Protein AF-A0AAW0Y5H3-F1 (afdb_monomer_lite)

Sequence (108 aa):
DEIHTSSLMVWAQFIDHELAHVPFPTMDNGEGIQCCPNGTLAPAALRHPRCMPIDLTGDAFYGPQGRTCMNFVRSMVAVGAGSECVFGYAEQLNQITHWIDGSVIYGS

InterPro domains:
  IPR010255 Haem peroxidase superfamily [SSF48113] (4-108)
  IPR019791 Haem peroxidase, animal-type [PF03098] (4-108)
  IPR019791 Haem peroxidase, animal-type [PS50292] (1-108)
  IPR037120 Haem peroxidase domain superfamily, animal type [G3DSA:1.10.640.10] (1-108)

Radius of gyration: 18.58 Å; chains: 1; bounding box: 53×28×51 Å

pLDDT: mean 92.4, std 9.3, range [54.34, 98.06]

Organism: Cherax quadricarinatus (NCBI:txid27406)

Secondary structure (DSSP, 8-state):
--S--HHHHHHHHHHHHHH------B-TTSPBP-SSGGGSPPPGGG--TTB-PEE-TT-TTTGGGT--EE--BPPPBPP-SSTT----S-PBPP-S-SS-SSHHHH--

Structure (mmCIF, N/CA/C/O backbone):
data_AF-A0AAW0Y5H3-F1
#
_entry.id   AF-A0AAW0Y5H3-F1
#
loop_
_atom_site.group_PDB
_atom_site.id
_atom_site.type_symbol
_atom_site.label_atom_id
_atom_site.label_alt_id
_atom_site.label_comp_id
_atom_site.label_asym_id
_atom_site.label_entity_id
_atom_site.label_seq_id
_atom_site.pdbx_PDB_ins_code
_atom_site.Cartn_x
_atom_site.Cartn_y
_atom_site.Cartn_z
_atom_site.occupancy
_atom_site.B_iso_or_equiv
_atom_site.auth_seq_id
_atom_site.auth_comp_id
_atom_site.auth_asym_id
_atom_site.auth_atom_id
_atom_site.pdbx_PDB_model_num
ATOM 1 N N . ASP A 1 1 ? 24.752 -3.748 13.928 1.00 54.34 1 ASP A N 1
ATOM 2 C CA . ASP A 1 1 ? 25.346 -4.676 12.952 1.00 54.34 1 ASP A CA 1
ATOM 3 C C . ASP A 1 1 ? 26.428 -3.994 12.151 1.00 54.34 1 ASP A C 1
ATOM 5 O O . ASP A 1 1 ? 26.162 -2.971 11.542 1.00 54.34 1 ASP A O 1
ATOM 9 N N . GLU A 1 2 ? 27.643 -4.537 12.170 1.00 77.00 2 GLU A N 1
ATOM 10 C CA . GLU A 1 2 ? 28.791 -3.986 11.426 1.00 77.00 2 GLU A CA 1
ATOM 11 C C . GLU A 1 2 ? 28.829 -4.407 9.946 1.00 77.00 2 GLU A C 1
ATOM 13 O O . GLU A 1 2 ? 29.703 -3.975 9.204 1.00 77.00 2 GLU A O 1
ATOM 18 N N . ILE A 1 3 ? 27.885 -5.240 9.495 1.00 88.06 3 ILE A N 1
ATOM 19 C CA . ILE A 1 3 ? 27.856 -5.772 8.120 1.00 88.06 3 ILE A CA 1
ATOM 20 C C . ILE A 1 3 ? 26.879 -5.043 7.191 1.00 88.06 3 ILE A C 1
ATOM 22 O O . ILE A 1 3 ? 26.934 -5.235 5.979 1.00 88.06 3 ILE A O 1
ATOM 26 N N . HIS A 1 4 ? 26.004 -4.189 7.729 1.00 92.31 4 HIS A N 1
ATOM 27 C CA . HIS A 1 4 ? 25.023 -3.447 6.942 1.00 92.31 4 HIS A CA 1
ATOM 28 C C . HIS A 1 4 ? 24.964 -1.994 7.394 1.00 92.31 4 HIS A C 1
ATOM 30 O O . HIS A 1 4 ? 24.893 -1.695 8.584 1.00 92.31 4 HIS A O 1
ATOM 36 N N . THR A 1 5 ? 24.955 -1.083 6.428 1.00 95.38 5 THR A N 1
ATOM 37 C CA . THR A 1 5 ? 24.689 0.333 6.676 1.00 95.38 5 THR A CA 1
ATOM 38 C C . THR A 1 5 ? 23.195 0.610 6.531 1.00 95.38 5 THR A C 1
ATOM 40 O O . THR A 1 5 ? 22.469 -0.136 5.871 1.00 95.38 5 THR A O 1
ATOM 43 N N . SER A 1 6 ? 22.727 1.737 7.072 1.00 95.44 6 SER A N 1
ATOM 44 C CA . SER A 1 6 ? 21.355 2.212 6.837 1.00 95.44 6 SER A CA 1
ATOM 45 C C . SER A 1 6 ? 21.035 2.385 5.347 1.00 95.44 6 SER A C 1
ATOM 47 O O . SER A 1 6 ? 19.875 2.287 4.954 1.00 95.44 6 SER A O 1
ATOM 49 N N . SER A 1 7 ? 22.055 2.591 4.504 1.00 96.06 7 SER A N 1
ATOM 50 C CA . SER A 1 7 ? 21.903 2.688 3.052 1.00 96.06 7 SER A CA 1
ATOM 51 C C . SER A 1 7 ? 21.319 1.422 2.434 1.00 96.06 7 SER A C 1
ATOM 53 O O . SER A 1 7 ? 20.629 1.531 1.429 1.00 96.06 7 SER A O 1
ATOM 55 N N . LEU A 1 8 ? 21.537 0.243 3.030 1.00 97.00 8 LEU A N 1
ATOM 56 C CA . LEU A 1 8 ? 20.955 -0.998 2.521 1.00 97.00 8 LEU A CA 1
ATOM 57 C C . LEU A 1 8 ? 19.421 -0.959 2.567 1.00 97.00 8 LEU A C 1
ATOM 59 O O . LEU A 1 8 ? 18.769 -1.282 1.580 1.00 97.00 8 LEU A O 1
ATOM 63 N N . MET A 1 9 ? 18.850 -0.523 3.692 1.00 97.00 9 MET A N 1
ATOM 64 C CA . MET A 1 9 ? 17.397 -0.400 3.854 1.00 97.00 9 MET A CA 1
ATOM 65 C C . MET A 1 9 ? 16.819 0.649 2.898 1.00 97.00 9 MET A C 1
ATOM 67 O O . MET A 1 9 ? 15.817 0.394 2.236 1.00 97.00 9 MET A O 1
ATOM 71 N N . VAL A 1 10 ? 17.489 1.798 2.776 1.00 97.69 10 VAL A N 1
ATOM 72 C CA . VAL A 1 10 ? 17.039 2.878 1.885 1.00 97.69 10 VAL A CA 1
ATOM 73 C C . VAL A 1 10 ? 17.090 2.440 0.420 1.00 97.69 10 VAL A C 1
ATOM 75 O O . VAL A 1 10 ? 16.153 2.693 -0.330 1.00 97.69 10 VAL A O 1
ATOM 78 N N . TRP A 1 11 ? 18.151 1.741 0.012 1.00 97.62 11 TRP A N 1
ATOM 79 C CA . TRP A 1 11 ? 18.269 1.219 -1.347 1.00 97.62 11 TRP A CA 1
ATOM 80 C C . TRP A 1 11 ? 17.206 0.158 -1.649 1.00 97.62 11 TRP A C 1
ATOM 82 O O . TRP A 1 11 ? 16.648 0.148 -2.741 1.00 97.62 11 TRP A O 1
ATOM 92 N N . ALA A 1 12 ? 16.868 -0.694 -0.678 1.00 97.62 12 ALA A N 1
ATOM 93 C CA . ALA A 1 12 ? 15.791 -1.666 -0.841 1.00 97.62 12 ALA A CA 1
ATOM 94 C C . ALA A 1 12 ? 14.432 -0.986 -1.085 1.00 97.62 12 ALA A C 1
ATOM 96 O O . ALA A 1 12 ? 13.705 -1.409 -1.977 1.00 97.62 12 ALA A O 1
ATOM 97 N N . GLN A 1 13 ? 14.117 0.095 -0.361 1.00 97.81 13 GLN A N 1
ATOM 98 C CA . GLN A 1 13 ? 12.900 0.877 -0.612 1.00 97.81 13 GLN A CA 1
ATOM 99 C C . GLN A 1 13 ? 12.922 1.553 -1.990 1.00 97.81 13 GLN A C 1
ATOM 101 O O . GLN A 1 13 ? 11.902 1.601 -2.669 1.00 97.81 13 GLN A O 1
ATOM 106 N N . PHE A 1 14 ? 14.080 2.062 -2.419 1.00 98.06 14 PHE A N 1
ATOM 107 C CA . PHE A 1 14 ? 14.220 2.658 -3.747 1.00 98.06 14 PHE A CA 1
ATOM 108 C C . PHE A 1 14 ? 13.909 1.644 -4.857 1.00 98.06 14 PHE A C 1
ATOM 110 O O . PHE A 1 14 ? 13.177 1.966 -5.784 1.00 98.06 14 PHE A O 1
ATOM 117 N N . ILE A 1 15 ? 14.410 0.409 -4.734 1.00 98.06 15 ILE A N 1
ATOM 118 C CA . ILE A 1 15 ? 14.128 -0.671 -5.692 1.00 98.06 15 ILE A CA 1
ATOM 119 C C . ILE A 1 15 ? 12.677 -1.170 -5.597 1.00 98.06 15 ILE A C 1
ATOM 121 O O . ILE A 1 15 ? 12.090 -1.510 -6.618 1.00 98.06 15 ILE A O 1
ATOM 125 N N . ASP A 1 16 ? 12.071 -1.197 -4.407 1.00 97.81 16 ASP A N 1
ATOM 126 C CA . ASP A 1 16 ? 10.640 -1.502 -4.251 1.00 97.81 16 ASP A CA 1
ATOM 127 C C . ASP A 1 16 ? 9.776 -0.514 -5.052 1.00 97.81 16 ASP A C 1
ATOM 129 O O . ASP A 1 16 ? 8.982 -0.924 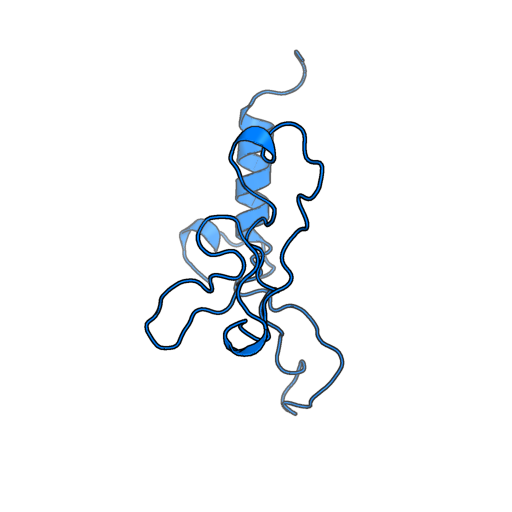-5.898 1.00 97.81 16 ASP A O 1
ATOM 133 N N . HIS A 1 17 ? 10.037 0.786 -4.882 1.00 97.69 17 HIS A N 1
ATOM 134 C CA . HIS A 1 17 ? 9.337 1.868 -5.580 1.00 97.69 17 HIS A CA 1
ATOM 135 C C . HIS A 1 17 ? 9.617 1.940 -7.092 1.00 97.69 17 HIS A C 1
ATOM 137 O O . HIS A 1 17 ? 8.952 2.699 -7.791 1.00 97.69 17 HIS A O 1
ATOM 143 N N . GLU A 1 18 ? 10.598 1.188 -7.583 1.00 97.94 18 GLU A N 1
ATOM 144 C CA . GLU A 1 18 ? 10.951 1.059 -8.999 1.00 97.94 18 GLU A CA 1
ATOM 145 C C . GLU A 1 18 ? 10.228 -0.123 -9.667 1.00 97.94 18 GLU A C 1
ATOM 147 O O . GLU A 1 18 ? 10.031 -0.129 -10.875 1.00 97.94 18 GLU A O 1
ATOM 152 N N . LEU A 1 19 ? 9.835 -1.136 -8.886 1.00 97.19 19 LEU A N 1
ATOM 153 C CA . LEU A 1 19 ? 9.326 -2.409 -9.400 1.00 97.19 19 LEU A CA 1
ATOM 154 C C . LEU A 1 19 ? 7.819 -2.579 -9.204 1.00 97.19 19 LEU A C 1
ATOM 156 O O . LEU A 1 19 ? 7.129 -3.147 -10.058 1.00 97.19 19 LEU A O 1
ATOM 160 N N . ALA A 1 20 ? 7.309 -2.176 -8.041 1.00 96.69 20 ALA A N 1
ATOM 161 C CA . ALA A 1 20 ? 5.923 -2.403 -7.678 1.00 96.69 20 ALA A CA 1
ATOM 162 C C . ALA A 1 20 ? 5.325 -1.241 -6.892 1.00 96.69 20 ALA A C 1
ATOM 164 O O . ALA A 1 20 ? 5.828 -0.808 -5.860 1.00 96.69 20 ALA A O 1
ATOM 165 N N . HIS A 1 21 ? 4.153 -0.801 -7.329 1.00 96.75 21 HIS A N 1
ATOM 166 C CA . HIS A 1 21 ? 3.329 0.095 -6.550 1.00 96.75 21 HIS A CA 1
ATOM 167 C C . HIS A 1 21 ? 1.858 -0.226 -6.782 1.00 96.75 21 HIS A C 1
ATOM 169 O O . HIS A 1 21 ? 1.314 -0.034 -7.870 1.00 96.75 21 HIS A O 1
ATOM 175 N N . VAL A 1 22 ? 1.215 -0.743 -5.735 1.00 96.62 22 VAL A N 1
ATOM 176 C CA . VAL A 1 22 ? -0.196 -1.119 -5.765 1.00 96.62 22 VAL A CA 1
ATOM 177 C C . VAL A 1 22 ? -1.031 0.015 -5.168 1.00 96.62 22 VAL A C 1
ATOM 179 O O . VAL A 1 22 ? -1.026 0.196 -3.946 1.00 96.62 22 VAL A O 1
ATOM 182 N N . PRO A 1 23 ? -1.773 0.778 -5.984 1.00 95.38 23 PRO A N 1
ATOM 183 C CA . PRO A 1 23 ? -2.511 1.934 -5.496 1.00 95.38 23 PRO A CA 1
ATOM 184 C C . PRO A 1 23 ? -3.767 1.546 -4.718 1.00 95.38 23 PRO A C 1
ATOM 186 O O . PRO A 1 23 ? -4.261 0.417 -4.776 1.00 95.38 23 PRO A O 1
ATOM 189 N N . PHE A 1 24 ? -4.345 2.525 -4.031 1.00 94.88 24 PHE A N 1
ATOM 190 C CA . PHE A 1 24 ? -5.651 2.440 -3.384 1.00 94.88 24 PHE A CA 1
ATOM 191 C C . PHE A 1 24 ? -6.608 3.477 -3.990 1.00 94.88 24 PHE A C 1
ATOM 193 O O . PHE A 1 24 ? -6.161 4.524 -4.454 1.00 94.88 24 PHE A O 1
ATOM 200 N N . PRO A 1 25 ? -7.923 3.201 -4.004 1.00 94.25 25 PRO A N 1
ATOM 201 C CA . PRO A 1 25 ? -8.895 4.141 -4.544 1.00 94.25 25 PRO A CA 1
ATOM 202 C C . PRO A 1 25 ? -9.086 5.345 -3.612 1.00 94.25 25 PRO A C 1
ATOM 204 O O . PRO A 1 25 ? -8.954 5.233 -2.390 1.00 94.25 25 PRO A O 1
ATOM 207 N N . THR A 1 26 ? -9.458 6.478 -4.196 1.00 94.25 26 THR A N 1
ATOM 208 C CA . THR A 1 26 ? -9.922 7.685 -3.500 1.00 94.25 26 THR A CA 1
ATOM 209 C C . THR A 1 26 ? -11.431 7.860 -3.690 1.00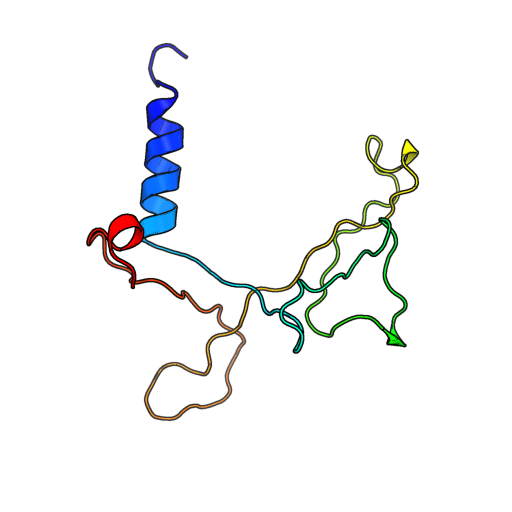 94.25 26 THR A C 1
ATOM 211 O O . THR A 1 26 ? -12.058 7.148 -4.475 1.00 94.25 26 THR A O 1
ATOM 214 N N . MET A 1 27 ? -12.035 8.766 -2.923 1.00 94.12 27 MET A N 1
ATOM 215 C CA . MET A 1 27 ? -13.414 9.210 -3.136 1.00 94.12 27 MET A CA 1
ATOM 216 C C . MET A 1 27 ? -13.498 10.147 -4.354 1.00 94.12 27 MET A C 1
ATOM 218 O O . MET A 1 27 ? -12.485 10.697 -4.786 1.00 94.12 27 MET A O 1
ATOM 222 N N . ASP A 1 28 ? -14.706 10.387 -4.873 1.00 91.88 28 ASP A N 1
ATOM 223 C CA . ASP A 1 28 ? -14.934 11.245 -6.053 1.00 91.88 28 ASP A CA 1
ATOM 224 C C . ASP A 1 28 ? -14.429 12.688 -5.869 1.00 91.88 28 ASP A C 1
ATOM 226 O O . ASP A 1 28 ? -14.085 13.368 -6.833 1.00 91.88 28 ASP A O 1
ATOM 230 N N . ASN A 1 29 ? -14.356 13.162 -4.622 1.00 93.94 29 ASN A N 1
ATOM 231 C CA . ASN A 1 29 ? -13.803 14.470 -4.264 1.00 93.94 29 ASN A CA 1
ATOM 232 C C . ASN A 1 29 ? -12.261 14.478 -4.152 1.00 93.94 29 ASN A C 1
ATOM 234 O O . ASN A 1 29 ? -11.685 15.496 -3.774 1.00 93.94 29 ASN A O 1
ATOM 238 N N . GLY A 1 30 ? -11.597 13.357 -4.446 1.00 93.19 30 GLY A N 1
ATOM 239 C CA . GLY A 1 30 ? -10.148 13.180 -4.351 1.00 93.19 30 GLY A CA 1
ATOM 240 C C . GLY A 1 30 ? -9.629 12.843 -2.951 1.00 93.19 30 GLY A C 1
ATOM 241 O O . GLY A 1 30 ? -8.440 12.571 -2.797 1.00 93.19 30 GLY A O 1
ATOM 242 N N . GLU A 1 31 ? -10.481 12.822 -1.926 1.00 94.44 31 GLU A N 1
ATOM 243 C CA . GLU A 1 31 ? -10.051 12.506 -0.565 1.00 94.44 31 GLU A CA 1
ATOM 244 C C . GLU A 1 31 ? -9.821 11.001 -0.365 1.00 94.44 31 GLU A C 1
ATOM 246 O O . GLU A 1 31 ? -10.440 10.139 -0.998 1.00 94.44 31 GLU A O 1
ATOM 251 N N . GLY A 1 32 ? -8.928 10.669 0.569 1.00 93.75 32 GLY A N 1
ATOM 252 C CA . GLY A 1 32 ? -8.687 9.287 0.968 1.00 93.75 32 GLY A CA 1
ATOM 253 C C . GLY A 1 32 ? -9.888 8.683 1.699 1.00 93.75 32 GLY A C 1
ATOM 254 O O . GLY A 1 32 ? -10.500 9.320 2.556 1.00 93.75 32 GLY A O 1
ATOM 255 N N . ILE A 1 33 ? -10.189 7.419 1.409 1.00 96.19 33 ILE A N 1
ATOM 256 C CA . ILE A 1 33 ? -11.280 6.685 2.059 1.00 96.19 33 ILE A CA 1
ATOM 257 C C . ILE A 1 33 ? -10.990 6.507 3.563 1.00 96.19 33 ILE A C 1
ATOM 259 O O . ILE A 1 33 ? -9.953 5.963 3.955 1.00 96.19 33 ILE A O 1
ATOM 263 N N . GLN A 1 34 ? -11.945 6.918 4.406 1.00 95.31 34 GLN A N 1
ATOM 264 C CA . GLN A 1 34 ? -11.883 6.793 5.867 1.00 95.31 34 GLN A CA 1
ATOM 265 C C . GLN A 1 34 ? -12.784 5.658 6.377 1.00 95.31 34 GLN A C 1
ATOM 267 O O . GLN A 1 34 ? -13.992 5.806 6.542 1.00 95.31 34 GLN A O 1
ATOM 272 N N . CYS A 1 35 ? -12.181 4.511 6.670 1.00 96.50 35 CYS A N 1
ATOM 273 C CA . CYS A 1 35 ? -12.820 3.329 7.252 1.00 96.50 35 CYS A CA 1
ATOM 274 C C . CYS A 1 35 ? -12.934 3.391 8.777 1.00 96.50 35 CYS A C 1
ATOM 276 O O . CYS A 1 35 ? -13.832 2.769 9.353 1.00 96.50 35 CYS A O 1
ATOM 278 N N . CYS A 1 36 ? -12.024 4.130 9.416 1.00 96.56 36 CYS A N 1
ATOM 279 C CA . CYS A 1 36 ? -11.962 4.291 10.867 1.00 96.56 36 CYS A CA 1
ATOM 280 C C . CYS A 1 36 ? -11.984 5.774 11.287 1.00 96.56 36 CYS A C 1
ATOM 282 O O . CYS A 1 36 ? -11.007 6.242 11.889 1.00 96.56 36 CYS A O 1
ATOM 284 N N . PRO A 1 37 ? -13.033 6.550 10.952 1.00 94.62 37 PRO A N 1
ATOM 285 C CA . PRO A 1 37 ? -13.112 7.947 11.358 1.00 94.62 37 PRO A CA 1
ATOM 286 C C . PRO A 1 37 ? -12.996 8.060 12.885 1.00 94.62 37 PRO A C 1
ATOM 288 O O . PRO A 1 37 ? -13.637 7.323 13.639 1.00 94.62 37 PRO A O 1
ATOM 291 N N . ASN A 1 38 ? -12.122 8.961 13.339 1.00 93.00 38 ASN A N 1
ATOM 292 C CA . ASN A 1 38 ? -11.795 9.164 14.755 1.00 93.00 38 ASN A CA 1
ATOM 293 C C . ASN A 1 38 ? -11.345 7.887 15.493 1.00 93.00 38 ASN A C 1
ATOM 295 O O . ASN A 1 38 ? -11.567 7.745 16.690 1.00 93.00 38 ASN A O 1
ATOM 299 N N . GLY A 1 39 ? -10.726 6.934 14.785 1.00 94.25 39 GLY A N 1
ATOM 300 C CA . GLY A 1 39 ? -10.224 5.692 15.382 1.00 94.25 39 GLY A CA 1
ATOM 301 C C . GLY A 1 39 ? -11.308 4.674 15.736 1.00 94.25 39 GLY A C 1
ATOM 302 O O . GLY A 1 39 ? -11.007 3.675 16.389 1.00 94.25 39 GLY A O 1
ATOM 303 N N . THR A 1 40 ? -12.541 4.897 15.282 1.00 94.94 40 THR A N 1
ATOM 304 C CA . THR A 1 40 ? -13.676 3.989 15.472 1.00 94.94 40 THR A CA 1
ATOM 305 C C . THR A 1 40 ? -14.209 3.518 14.136 1.00 94.94 40 THR A C 1
ATOM 307 O O . THR A 1 40 ? -14.106 4.218 13.132 1.00 94.94 40 THR A O 1
ATOM 310 N N . LEU A 1 41 ? -14.769 2.315 14.113 1.00 95.44 41 LEU A N 1
ATOM 311 C CA . LEU A 1 41 ? -15.288 1.725 12.892 1.00 95.44 41 LEU A CA 1
ATOM 312 C C . LEU A 1 41 ? -16.447 2.557 12.323 1.00 95.44 41 LEU A C 1
ATOM 314 O O . LEU A 1 41 ? -17.454 2.764 13.000 1.00 95.44 41 LEU A O 1
ATOM 318 N N . ALA A 1 42 ? -16.334 2.980 11.058 1.00 93.94 42 ALA A N 1
ATOM 319 C CA . ALA A 1 42 ? -17.402 3.719 10.387 1.00 93.94 42 ALA A CA 1
ATOM 320 C C . ALA A 1 42 ? -18.723 2.920 10.409 1.00 93.94 42 ALA A C 1
ATOM 322 O O . ALA A 1 42 ? -18.684 1.696 10.202 1.00 93.94 42 ALA A O 1
ATOM 323 N N . PRO A 1 43 ? -19.893 3.563 10.600 1.00 93.94 43 PRO A N 1
ATOM 324 C CA . PRO A 1 43 ? -21.188 2.888 10.534 1.00 93.94 43 PRO A CA 1
ATOM 325 C C . PRO A 1 43 ? -21.343 2.104 9.230 1.00 93.94 43 PRO A C 1
ATOM 327 O O . PRO A 1 43 ? -20.926 2.579 8.178 1.00 93.94 43 PRO A O 1
ATOM 330 N N . ALA A 1 44 ? -21.959 0.919 9.278 1.00 92.00 44 ALA A N 1
ATOM 331 C CA . ALA A 1 44 ? -22.051 0.033 8.111 1.00 92.00 44 ALA A CA 1
ATOM 332 C C . ALA A 1 44 ? -22.665 0.722 6.876 1.00 92.00 44 ALA A C 1
ATOM 334 O O . ALA A 1 44 ? -22.185 0.515 5.769 1.00 92.00 44 ALA A O 1
ATOM 335 N N . ALA A 1 45 ? -23.658 1.595 7.077 1.00 92.88 45 ALA A N 1
ATOM 336 C CA . ALA A 1 45 ? -24.310 2.353 6.007 1.00 92.88 45 ALA A CA 1
ATOM 337 C C . ALA A 1 45 ? -23.416 3.421 5.342 1.00 92.88 45 ALA A C 1
ATOM 339 O O . ALA A 1 45 ? -23.686 3.818 4.216 1.00 92.88 45 ALA A O 1
ATOM 340 N N . LEU A 1 46 ? -22.371 3.892 6.030 1.00 89.31 46 LEU A N 1
ATOM 341 C CA . LEU A 1 46 ? -21.433 4.913 5.541 1.00 89.31 46 LEU A CA 1
ATOM 342 C C . LEU A 1 46 ? -20.061 4.321 5.191 1.00 89.31 46 LEU A C 1
ATOM 344 O O . LEU A 1 46 ? -19.138 5.045 4.823 1.00 89.31 46 LEU A O 1
ATOM 348 N N . ARG A 1 47 ? -19.891 3.005 5.351 1.00 93.56 47 ARG A N 1
ATOM 349 C CA . ARG A 1 47 ? -18.606 2.350 5.154 1.00 93.56 47 ARG A CA 1
ATOM 350 C C . ARG A 1 47 ? -18.391 2.089 3.674 1.00 93.56 47 ARG A C 1
ATOM 352 O O . ARG A 1 47 ? -19.147 1.351 3.048 1.00 93.56 47 ARG A O 1
ATOM 359 N N . HIS A 1 48 ? -17.317 2.655 3.137 1.00 95.25 48 HIS A N 1
ATOM 360 C CA . HIS A 1 48 ? -16.959 2.436 1.746 1.00 95.25 48 HIS A CA 1
ATOM 361 C C . HIS A 1 48 ? -16.738 0.932 1.467 1.00 95.25 48 HIS A C 1
ATOM 363 O O . HIS A 1 48 ? -16.075 0.267 2.271 1.00 95.25 48 HIS A O 1
ATOM 369 N N . PRO A 1 49 ? -17.194 0.377 0.326 1.00 94.06 49 PRO A N 1
ATOM 370 C CA . PRO A 1 49 ? -17.071 -1.057 0.016 1.00 94.06 49 PRO A CA 1
ATOM 371 C C . PRO A 1 49 ? -15.632 -1.592 0.003 1.00 94.06 49 PRO A C 1
ATOM 373 O O . PRO A 1 49 ? -15.391 -2.790 0.115 1.00 94.06 49 PRO A O 1
ATOM 376 N N . ARG A 1 50 ? -14.654 -0.694 -0.149 1.00 95.75 50 ARG A N 1
ATOM 377 C CA . ARG A 1 50 ? -13.218 -1.015 -0.164 1.00 95.75 50 ARG A CA 1
ATOM 378 C C . ARG A 1 50 ? -12.587 -1.082 1.225 1.00 95.75 50 ARG A C 1
ATOM 380 O O . ARG A 1 50 ? -11.411 -1.419 1.326 1.00 95.75 50 ARG A O 1
ATOM 387 N N . CYS A 1 51 ? -13.329 -0.764 2.278 1.00 97.06 51 CYS A N 1
ATOM 388 C CA . CYS A 1 51 ? -12.818 -0.806 3.637 1.00 97.06 51 CYS A CA 1
ATOM 389 C C . CYS A 1 51 ? -12.567 -2.234 4.117 1.00 97.06 51 CYS A C 1
ATOM 391 O O . CYS A 1 51 ? -13.438 -3.096 4.029 1.00 97.06 51 CYS A O 1
ATOM 393 N N . MET A 1 52 ? -11.386 -2.457 4.691 1.00 96.88 52 MET A N 1
ATOM 394 C CA . MET A 1 52 ? -11.043 -3.680 5.418 1.00 96.88 52 MET A CA 1
ATOM 395 C C . MET A 1 52 ? -10.276 -3.291 6.690 1.00 96.88 52 MET A C 1
ATOM 397 O O . MET A 1 52 ? -9.085 -3.555 6.801 1.00 96.88 52 MET A O 1
ATOM 401 N N . PRO A 1 53 ? -10.937 -2.573 7.613 1.00 96.88 53 PRO A N 1
ATOM 402 C CA . PRO A 1 53 ? -10.276 -1.978 8.763 1.00 96.88 53 PRO A CA 1
ATOM 403 C C . PRO A 1 53 ? -9.653 -3.042 9.662 1.00 96.88 53 PRO A C 1
ATOM 405 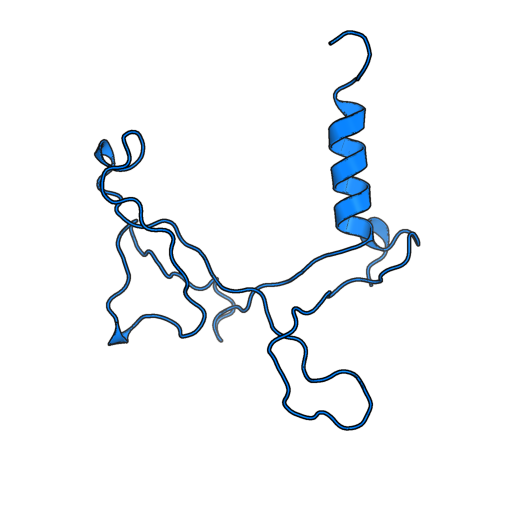O O . PRO A 1 53 ? -10.201 -4.134 9.818 1.00 96.88 53 PRO A O 1
ATOM 408 N N . ILE A 1 54 ? -8.527 -2.690 10.272 1.00 97.75 54 ILE A N 1
ATOM 409 C CA . ILE A 1 54 ? -7.837 -3.548 11.233 1.00 97.75 54 ILE A CA 1
ATOM 410 C C . ILE A 1 54 ? -8.490 -3.333 12.601 1.00 97.75 54 ILE A C 1
ATOM 412 O O . ILE A 1 54 ? -8.590 -2.195 13.070 1.00 97.75 54 ILE A O 1
ATOM 416 N N . ASP A 1 55 ? -8.951 -4.423 13.211 1.00 97.19 55 ASP A N 1
ATOM 417 C CA . ASP A 1 55 ? -9.529 -4.427 14.555 1.00 97.19 55 ASP A CA 1
ATOM 418 C C . ASP A 1 55 ? -8.430 -4.201 15.601 1.00 97.19 55 ASP A C 1
ATOM 420 O O . ASP A 1 55 ? -7.411 -4.891 15.597 1.00 97.19 55 ASP A O 1
ATOM 424 N N . LEU A 1 56 ? -8.639 -3.218 16.477 1.00 97.62 56 LEU A N 1
ATOM 425 C CA . LEU A 1 56 ? -7.735 -2.881 17.580 1.00 97.62 56 LEU A CA 1
ATOM 426 C C . LEU A 1 56 ? -8.360 -3.162 18.952 1.00 97.62 56 LEU A C 1
ATOM 428 O O . LEU A 1 56 ? -7.890 -2.652 19.970 1.00 97.62 56 LEU A O 1
ATOM 432 N N . THR A 1 57 ? -9.453 -3.921 19.014 1.00 95.75 57 THR A N 1
ATOM 433 C CA . THR A 1 57 ? -10.097 -4.264 20.283 1.00 95.75 57 THR A CA 1
ATOM 434 C C . THR A 1 57 ? -9.111 -4.996 21.197 1.00 95.75 57 THR A C 1
ATOM 436 O O . THR A 1 57 ? -8.614 -6.068 20.866 1.00 95.75 57 THR A O 1
ATOM 439 N N . GLY A 1 58 ? -8.829 -4.414 22.367 1.00 95.62 58 GLY A N 1
ATOM 440 C CA . GLY A 1 58 ? -7.868 -4.968 23.329 1.00 95.62 58 GLY A CA 1
ATOM 441 C C . GLY A 1 58 ? -6.401 -4.605 23.069 1.00 95.62 58 GLY A C 1
ATOM 442 O O . GLY A 1 58 ? -5.529 -5.104 23.777 1.00 95.62 58 GLY A O 1
ATOM 443 N N . ASP A 1 59 ? -6.112 -3.731 22.102 1.00 97.38 59 ASP A N 1
ATOM 444 C CA . ASP A 1 59 ? -4.756 -3.246 21.853 1.00 97.38 59 ASP A CA 1
ATOM 445 C C . ASP A 1 59 ? -4.232 -2.399 23.032 1.00 97.38 59 ASP A C 1
ATOM 447 O O . ASP A 1 59 ? -4.884 -1.455 23.486 1.00 97.38 59 ASP A O 1
ATOM 451 N N . ALA A 1 60 ? -3.037 -2.727 23.532 1.00 97.56 60 ALA A N 1
ATOM 452 C CA . ALA A 1 60 ? -2.454 -2.089 24.714 1.00 97.56 60 ALA A CA 1
ATOM 453 C C . ALA A 1 60 ? -1.961 -0.653 24.465 1.00 97.56 60 ALA A C 1
ATOM 455 O O . ALA A 1 60 ? -1.847 0.129 25.408 1.00 97.56 60 ALA A O 1
ATOM 456 N N . PHE A 1 61 ? -1.654 -0.302 23.216 1.00 96.75 61 PHE A N 1
ATOM 457 C CA . PHE A 1 61 ? -1.148 1.014 22.846 1.00 96.75 61 PHE A CA 1
ATOM 458 C C . PHE A 1 61 ? -2.290 1.947 22.430 1.00 96.75 61 PHE A C 1
ATOM 460 O O . PHE A 1 61 ? -2.420 3.053 22.956 1.00 96.75 61 PHE A O 1
ATOM 467 N N . TYR A 1 62 ? -3.137 1.491 21.512 1.00 96.62 62 TYR A N 1
ATOM 468 C CA . TYR A 1 62 ? -4.236 2.241 20.916 1.00 96.62 62 TYR A CA 1
ATOM 469 C C . TYR A 1 62 ? -5.514 2.228 21.763 1.00 96.62 62 TYR A C 1
ATOM 471 O O . TYR A 1 62 ? -6.261 3.209 21.740 1.00 96.62 62 TYR A O 1
ATOM 479 N N . GLY A 1 63 ? -5.752 1.181 22.557 1.00 95.50 63 GLY A N 1
ATOM 480 C CA . GLY A 1 63 ? -6.914 1.084 23.445 1.00 95.50 63 GLY A CA 1
ATOM 481 C C . GLY A 1 63 ? -7.028 2.254 24.435 1.00 95.50 63 GLY A C 1
ATOM 482 O O . GLY A 1 63 ? -8.076 2.903 24.466 1.00 95.50 63 GLY A O 1
ATOM 483 N N . PRO A 1 64 ? -5.958 2.622 25.175 1.00 97.06 64 PRO A N 1
ATOM 484 C CA . PRO A 1 64 ? -5.948 3.806 26.044 1.00 97.06 64 PRO A CA 1
ATOM 485 C C . PRO A 1 64 ? -6.227 5.136 25.325 1.00 97.06 64 PRO A C 1
ATOM 487 O O . PRO A 1 64 ? -6.589 6.118 25.965 1.00 97.06 64 PRO A O 1
ATOM 490 N N . GLN A 1 65 ? -6.075 5.176 23.998 1.00 95.81 65 GLN A N 1
ATOM 491 C CA . GLN A 1 65 ? -6.341 6.346 23.154 1.00 95.81 65 GLN A CA 1
ATOM 492 C C . GLN A 1 65 ? -7.790 6.359 22.631 1.00 95.81 65 GLN A C 1
ATOM 494 O O . GLN A 1 65 ? -8.138 7.191 21.795 1.00 95.81 65 GLN A O 1
ATOM 499 N N . GLY A 1 66 ? -8.629 5.417 23.081 1.00 95.25 66 GLY A N 1
ATOM 500 C CA . GLY A 1 66 ? -10.019 5.274 22.645 1.00 95.25 66 GLY A CA 1
ATOM 501 C C . GLY A 1 66 ? -10.170 4.738 21.221 1.00 95.25 66 GLY A C 1
ATOM 502 O O . GLY A 1 66 ? -11.241 4.869 20.631 1.00 95.25 66 GLY A O 1
ATOM 503 N N . ARG A 1 67 ? -9.112 4.153 20.646 1.00 96.75 67 ARG A N 1
ATOM 504 C CA . ARG A 1 67 ? -9.125 3.634 19.276 1.00 96.75 67 ARG A CA 1
ATOM 505 C C . ARG A 1 67 ? -9.437 2.143 19.274 1.00 96.75 67 ARG A C 1
ATOM 507 O O . ARG A 1 67 ? -8.773 1.363 19.945 1.00 96.75 67 ARG A O 1
ATOM 514 N N . THR A 1 68 ? -10.407 1.752 18.457 1.00 96.88 68 THR A N 1
ATOM 515 C CA . THR A 1 68 ? -10.810 0.351 18.243 1.00 96.88 68 THR A CA 1
ATOM 516 C C . THR A 1 68 ? -10.597 -0.103 16.800 1.00 96.88 68 THR A C 1
ATOM 518 O O . THR A 1 68 ? -10.874 -1.245 16.454 1.00 96.88 68 THR A O 1
ATOM 521 N N . CYS A 1 69 ? -10.104 0.795 15.943 1.00 97.44 69 CYS A N 1
ATOM 522 C CA . CYS A 1 69 ? -10.028 0.603 14.502 1.00 97.44 69 CYS A CA 1
ATOM 523 C C . CYS A 1 69 ? -8.803 1.335 13.924 1.00 97.44 69 CYS A C 1
ATOM 525 O O . CYS A 1 69 ? -8.558 2.514 14.225 1.00 97.44 69 CYS A O 1
ATOM 527 N N . MET A 1 70 ? -8.042 0.662 13.057 1.00 97.56 70 MET A N 1
ATOM 528 C CA . MET A 1 70 ? -7.004 1.277 12.223 1.00 97.56 70 MET A CA 1
ATOM 529 C C . MET A 1 70 ? -7.421 1.287 10.752 1.00 97.56 70 MET A C 1
ATOM 531 O O . MET A 1 70 ? -7.889 0.286 10.205 1.00 97.56 70 MET A O 1
ATOM 535 N N . ASN A 1 71 ? -7.279 2.462 10.129 1.00 97.38 71 ASN A N 1
ATOM 536 C CA . ASN A 1 71 ? -7.740 2.704 8.770 1.00 97.38 71 ASN A CA 1
ATOM 537 C C . ASN A 1 71 ? -6.991 1.807 7.782 1.00 97.38 71 ASN A C 1
ATOM 539 O O . ASN A 1 71 ? -5.769 1.881 7.696 1.00 97.38 71 ASN A O 1
ATOM 543 N N . PHE A 1 72 ? -7.728 0.999 7.023 1.00 97.38 72 PHE A N 1
ATOM 544 C CA . PHE A 1 72 ? -7.163 0.169 5.969 1.00 97.38 72 PHE A CA 1
ATOM 545 C C . PHE A 1 72 ? -8.153 0.039 4.811 1.00 97.38 72 PHE A C 1
ATOM 547 O O . PHE A 1 72 ? -9.329 -0.301 4.992 1.00 97.38 72 PHE A O 1
ATOM 554 N N . VAL A 1 73 ? -7.652 0.315 3.609 1.00 97.62 73 VAL A N 1
ATOM 555 C CA . VAL A 1 73 ? -8.406 0.340 2.356 1.00 97.62 73 VAL A CA 1
ATOM 556 C C . VAL A 1 73 ? -7.792 -0.691 1.421 1.00 97.62 73 VAL A C 1
ATOM 558 O O . VAL A 1 73 ? -6.582 -0.717 1.220 1.00 97.62 73 VAL A O 1
ATOM 561 N N . ARG A 1 74 ? -8.625 -1.547 0.829 1.00 96.81 74 ARG A N 1
ATOM 562 C CA . ARG A 1 74 ? -8.177 -2.566 -0.122 1.00 96.81 74 ARG A CA 1
ATOM 563 C C . ARG A 1 74 ? -7.578 -1.923 -1.377 1.00 96.81 74 ARG A C 1
ATOM 565 O O . ARG A 1 74 ? -8.254 -1.120 -2.025 1.00 96.81 74 ARG A O 1
ATOM 572 N N . SER A 1 75 ? -6.403 -2.397 -1.774 1.00 96.19 75 SER A N 1
ATOM 573 C CA . SER A 1 75 ? -5.680 -2.117 -3.024 1.00 96.19 75 SER A CA 1
ATOM 574 C C . SER A 1 75 ? -6.516 -2.224 -4.291 1.00 96.19 75 SER A C 1
ATOM 576 O O . SER A 1 75 ? -7.199 -3.234 -4.458 1.00 96.19 75 SER A O 1
ATOM 578 N N . MET A 1 76 ? -6.442 -1.247 -5.198 1.00 94.12 76 MET A N 1
ATOM 579 C CA . MET A 1 76 ? -7.151 -1.274 -6.483 1.00 94.12 76 MET A CA 1
ATOM 580 C C . MET A 1 76 ? -6.934 -2.594 -7.225 1.00 94.12 76 MET A C 1
ATOM 582 O O . MET A 1 76 ? -5.876 -3.218 -7.143 1.00 94.12 76 MET A O 1
ATOM 586 N N . VAL A 1 77 ? -7.982 -3.020 -7.924 1.00 90.88 77 VAL A N 1
ATOM 587 C CA . VAL A 1 77 ? -7.976 -4.267 -8.686 1.00 90.88 77 VAL A CA 1
ATOM 588 C C . VAL A 1 77 ? -7.678 -3.964 -10.146 1.00 90.88 77 VAL A C 1
ATOM 590 O O . VAL A 1 77 ? -8.174 -2.972 -10.679 1.00 90.88 77 VAL A O 1
ATOM 593 N N . ALA A 1 78 ? -6.878 -4.810 -10.781 1.00 87.81 78 ALA A N 1
ATOM 594 C CA . ALA A 1 78 ? -6.715 -4.800 -12.220 1.00 87.81 78 ALA A CA 1
ATOM 595 C C . ALA A 1 78 ? -8.039 -5.219 -12.880 1.00 87.81 78 ALA A C 1
ATOM 597 O O . ALA A 1 78 ? -8.712 -6.152 -12.432 1.00 87.81 78 ALA A O 1
ATOM 598 N N . VAL A 1 79 ? -8.419 -4.525 -13.952 1.00 78.38 79 VAL A N 1
ATOM 599 C CA . VAL A 1 79 ? -9.415 -5.046 -14.898 1.00 78.38 79 VAL A CA 1
ATOM 600 C C . VAL A 1 79 ? -8.703 -6.129 -15.714 1.00 78.38 79 VAL A C 1
ATOM 602 O O . VAL A 1 79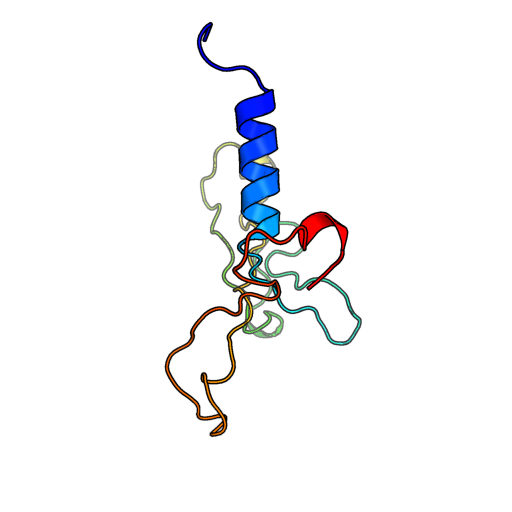 ? -7.524 -5.956 -16.017 1.00 78.38 79 VAL A O 1
ATOM 605 N N . GLY A 1 80 ? -9.365 -7.261 -15.981 1.00 66.19 80 GLY A N 1
ATOM 606 C CA . GLY A 1 80 ? -8.727 -8.495 -16.461 1.00 66.19 80 GLY A CA 1
ATOM 607 C C . GLY A 1 80 ? -7.660 -8.283 -17.542 1.00 66.19 80 GLY A C 1
ATOM 608 O O . GLY A 1 80 ? -7.853 -7.505 -18.474 1.00 66.19 80 GLY A O 1
ATOM 609 N N . ALA A 1 81 ? -6.530 -8.981 -17.401 1.00 55.38 81 ALA A N 1
ATOM 610 C CA . ALA A 1 81 ? -5.387 -8.860 -18.300 1.00 55.38 81 ALA A CA 1
ATOM 611 C C . ALA A 1 81 ? -5.758 -9.241 -19.748 1.00 55.38 81 ALA A C 1
ATOM 613 O O . ALA A 1 81 ? -6.262 -10.336 -19.995 1.00 55.38 81 ALA A O 1
ATOM 614 N N . GLY A 1 82 ? -5.475 -8.351 -20.706 1.00 58.41 82 GLY A N 1
ATOM 615 C CA . GLY A 1 82 ? -5.673 -8.577 -22.143 1.00 58.41 82 GLY A CA 1
ATOM 616 C C . GLY A 1 82 ? -6.659 -7.606 -22.803 1.00 58.41 82 GLY A C 1
ATOM 617 O O . GLY A 1 82 ?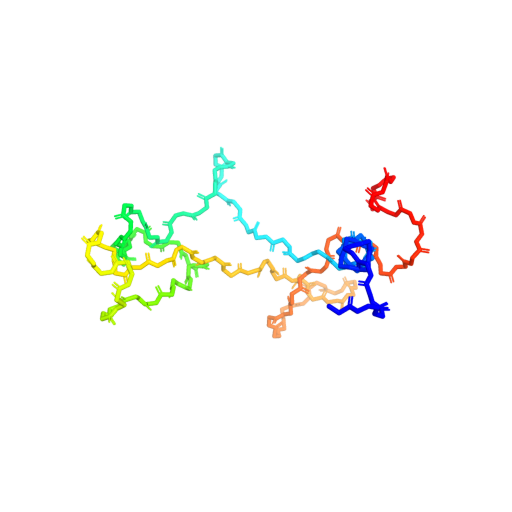 -7.175 -6.690 -22.174 1.00 58.41 82 GLY A O 1
ATOM 618 N N . SER A 1 83 ? -6.920 -7.806 -24.098 1.00 59.41 83 SER A N 1
ATOM 619 C CA . SER A 1 83 ? -7.834 -6.983 -24.912 1.00 59.41 83 SER A CA 1
ATOM 620 C C . SER A 1 83 ? -9.320 -7.188 -24.600 1.00 59.41 83 SER A C 1
ATOM 622 O O . SER A 1 83 ? -10.158 -6.432 -25.080 1.00 59.41 83 SER A O 1
ATOM 624 N N . GLU A 1 84 ? -9.651 -8.228 -23.837 1.00 66.19 84 GLU A N 1
ATOM 625 C CA . GLU A 1 84 ? -11.025 -8.696 -23.641 1.00 66.19 84 GLU A CA 1
ATOM 626 C C . GLU A 1 84 ? -11.746 -7.983 -22.480 1.00 66.19 84 GLU A C 1
ATOM 628 O O . GLU A 1 84 ? -12.966 -8.082 -22.383 1.00 66.19 84 GLU A O 1
ATOM 633 N N . CYS A 1 85 ? -11.025 -7.267 -21.597 1.00 71.25 85 CYS A N 1
ATOM 634 C CA . CYS A 1 85 ? -11.590 -6.548 -20.439 1.00 71.25 85 CYS A CA 1
ATOM 635 C C . CYS A 1 85 ? -12.608 -7.383 -19.631 1.00 71.25 85 CYS A C 1
ATOM 637 O O . CYS A 1 85 ? -13.653 -6.886 -19.206 1.00 71.25 85 CYS A O 1
ATOM 639 N N . VAL A 1 86 ? -12.325 -8.674 -19.442 1.00 77.12 86 VAL A N 1
ATOM 640 C CA . VAL A 1 86 ? -13.242 -9.611 -18.782 1.00 77.12 86 VAL A CA 1
ATOM 641 C C . VAL A 1 86 ? -13.124 -9.552 -17.263 1.00 77.12 86 VAL A C 1
ATOM 643 O O . VAL A 1 86 ? -12.046 -9.350 -16.702 1.00 77.12 86 VAL A O 1
ATOM 646 N N . PHE A 1 87 ? -14.246 -9.774 -16.579 1.00 77.19 87 PHE A N 1
ATOM 647 C CA . PHE A 1 87 ? -14.253 -9.951 -15.131 1.00 77.19 87 PHE A CA 1
ATOM 648 C C . PHE A 1 87 ? -13.706 -11.334 -14.762 1.00 77.19 87 PHE A C 1
ATOM 650 O O . PHE A 1 87 ? -14.168 -12.352 -15.274 1.00 77.19 87 PHE A O 1
ATOM 657 N N . GLY A 1 88 ? -12.737 -11.358 -13.849 1.00 81.50 88 GLY A N 1
ATOM 658 C CA . GLY A 1 88 ? -12.153 -12.568 -13.275 1.00 81.50 88 GLY A CA 1
ATOM 659 C C . GLY A 1 88 ? -12.036 -12.457 -11.757 1.00 81.50 88 GLY A C 1
ATOM 660 O O . GLY A 1 88 ? -12.721 -11.649 -11.123 1.00 81.50 88 GLY A O 1
ATOM 661 N N . TYR A 1 89 ? -11.153 -13.262 -11.166 1.00 86.56 89 TYR A N 1
ATOM 662 C CA . TYR A 1 89 ? -10.759 -13.057 -9.774 1.00 86.56 89 TYR A CA 1
ATOM 663 C C . TYR A 1 89 ? -10.105 -11.682 -9.591 1.00 86.56 89 TYR A C 1
ATOM 665 O O . TYR A 1 89 ? -9.576 -11.087 -10.530 1.00 86.56 89 TYR A O 1
ATOM 673 N N . ALA A 1 90 ? -10.186 -11.157 -8.371 1.00 87.62 90 ALA A N 1
ATOM 674 C CA . ALA A 1 90 ? -9.597 -9.870 -8.041 1.00 87.62 90 ALA A CA 1
ATOM 675 C C . ALA A 1 90 ? -8.067 -9.987 -7.956 1.00 87.62 90 ALA A C 1
ATOM 677 O O . ALA A 1 90 ? -7.549 -10.457 -6.947 1.00 87.62 90 ALA A O 1
ATOM 678 N N . GLU A 1 91 ? -7.377 -9.498 -8.982 1.00 90.81 91 GLU A N 1
ATOM 679 C CA . GLU A 1 91 ? -5.921 -9.319 -9.014 1.00 90.81 91 GLU A CA 1
ATOM 680 C C . GLU A 1 91 ? -5.568 -7.856 -8.721 1.00 90.81 91 GLU A C 1
ATOM 682 O O . GLU A 1 91 ? -6.312 -6.953 -9.108 1.00 90.81 91 GLU A O 1
ATOM 687 N N . GLN A 1 92 ? -4.466 -7.584 -8.023 1.00 93.44 92 GLN A N 1
ATOM 688 C CA . GLN A 1 92 ? -4.036 -6.214 -7.719 1.00 93.44 92 GLN A CA 1
ATOM 689 C C . GLN A 1 92 ? -3.346 -5.556 -8.918 1.00 93.44 92 GLN A C 1
ATOM 691 O O . GLN A 1 92 ? -2.566 -6.180 -9.631 1.00 93.44 92 GLN A O 1
ATOM 696 N N . LEU A 1 93 ? -3.614 -4.266 -9.118 1.00 92.94 93 LEU A N 1
ATOM 697 C CA . LEU A 1 93 ? -2.951 -3.468 -10.147 1.00 92.94 93 LEU A CA 1
ATOM 698 C C . LEU A 1 93 ? -1.547 -3.060 -9.682 1.00 92.94 93 LEU A C 1
ATOM 700 O O . LEU A 1 93 ? -1.424 -2.4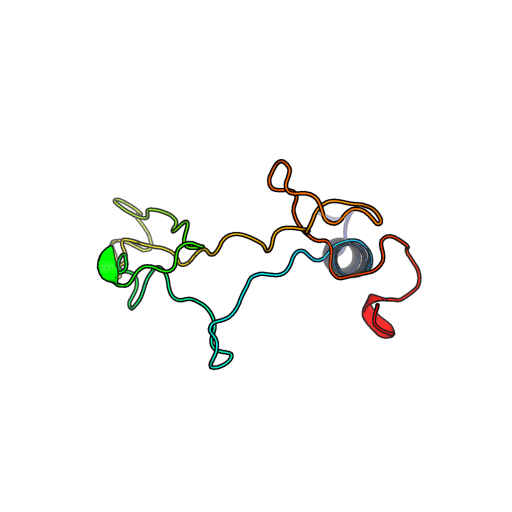60 -8.619 1.00 92.94 93 LEU A O 1
ATOM 704 N N . ASN A 1 94 ? -0.517 -3.303 -10.494 1.00 95.06 94 ASN A N 1
ATOM 705 C CA . ASN A 1 94 ? 0.740 -2.560 -10.396 1.00 95.06 94 ASN A CA 1
ATOM 706 C C . ASN A 1 94 ? 0.629 -1.319 -11.289 1.00 95.06 94 ASN A C 1
ATOM 708 O O . ASN A 1 94 ? 0.404 -1.468 -12.489 1.00 95.06 94 ASN A O 1
ATOM 712 N N . GLN A 1 95 ? 0.724 -0.118 -10.715 1.00 94.94 95 GLN A N 1
ATOM 713 C CA . GLN A 1 95 ? 0.583 1.127 -11.481 1.00 94.94 95 GLN A CA 1
ATOM 714 C C . GLN A 1 95 ? 1.906 1.690 -12.010 1.00 94.94 95 GLN A C 1
ATOM 716 O O . GLN A 1 95 ? 1.894 2.760 -12.614 1.00 94.94 95 GLN A O 1
ATOM 721 N N . ILE A 1 96 ? 3.020 0.994 -11.772 1.00 96.69 96 ILE A N 1
ATOM 722 C CA . ILE A 1 96 ? 4.328 1.335 -12.334 1.00 96.69 96 ILE A CA 1
ATOM 723 C C . ILE A 1 96 ? 4.848 0.238 -13.262 1.00 96.69 96 ILE A C 1
ATOM 725 O O . ILE A 1 96 ? 4.270 -0.853 -13.354 1.00 96.69 96 ILE A O 1
ATOM 729 N N . THR A 1 97 ? 5.916 0.544 -13.997 1.00 96.44 97 THR A N 1
ATOM 730 C CA . THR A 1 97 ? 6.608 -0.443 -14.828 1.00 96.44 97 THR A CA 1
ATOM 731 C C . THR A 1 97 ? 7.201 -1.552 -13.951 1.00 96.44 97 THR A C 1
ATOM 733 O O . THR A 1 97 ? 7.451 -1.386 -12.764 1.00 96.44 97 THR A O 1
ATOM 736 N N . HIS A 1 98 ? 7.375 -2.741 -14.528 1.00 95.25 98 HIS A N 1
ATOM 737 C CA . HIS A 1 98 ? 7.950 -3.903 -13.835 1.00 95.25 98 HIS A CA 1
ATOM 738 C C . HIS A 1 98 ? 9.452 -4.071 -14.125 1.00 95.25 98 HIS A C 1
ATOM 740 O O . HIS A 1 98 ? 10.047 -5.089 -13.766 1.00 95.25 98 HIS A O 1
ATOM 746 N N . TRP A 1 99 ? 10.047 -3.119 -14.844 1.00 96.56 99 TRP A N 1
ATOM 747 C CA . TRP A 1 99 ? 11.461 -3.112 -15.200 1.00 96.56 99 TRP A CA 1
ATOM 748 C C . TRP A 1 99 ? 12.238 -2.269 -14.192 1.00 96.56 99 TRP A C 1
ATOM 750 O O . TRP A 1 99 ? 11.683 -1.370 -13.580 1.00 96.56 99 TRP A O 1
ATOM 760 N N . ILE A 1 100 ? 13.538 -2.530 -14.060 1.00 97.25 100 ILE A N 1
ATOM 761 C CA . ILE A 1 100 ? 14.452 -1.608 -13.377 1.00 97.25 100 ILE A CA 1
ATOM 762 C C . ILE A 1 100 ? 14.967 -0.638 -14.448 1.00 97.25 100 ILE A C 1
ATOM 764 O O . ILE A 1 100 ? 15.966 -0.924 -15.112 1.00 97.25 100 ILE A O 1
ATOM 768 N N . ASP A 1 101 ? 14.233 0.448 -14.682 1.00 97.62 101 ASP A N 1
ATOM 769 C CA . ASP A 1 101 ? 14.390 1.369 -15.819 1.00 97.62 101 ASP A CA 1
ATOM 770 C C . ASP A 1 101 ? 14.537 2.860 -15.425 1.00 97.62 101 ASP A C 1
ATOM 772 O O . ASP A 1 101 ? 14.706 3.729 -16.283 1.00 97.62 101 ASP A O 1
ATOM 776 N N . GLY A 1 102 ? 14.580 3.154 -14.129 1.00 97.00 102 GLY A N 1
ATOM 777 C CA . GLY A 1 102 ? 14.549 4.484 -13.534 1.00 97.00 102 GLY A CA 1
ATOM 778 C C . GLY A 1 102 ? 13.143 5.076 -13.374 1.00 97.00 102 GLY A C 1
ATOM 779 O O . GLY A 1 102 ? 13.049 6.295 -13.211 1.00 97.00 102 GLY A O 1
ATOM 780 N N . SER A 1 103 ? 12.064 4.291 -13.436 1.00 97.50 103 SER A N 1
ATOM 781 C CA . SER A 1 103 ? 10.678 4.774 -13.329 1.00 97.50 103 SER A CA 1
ATOM 782 C C . SER A 1 103 ? 10.385 5.548 -12.042 1.00 97.50 103 SER A C 1
ATOM 784 O O . SER A 1 103 ? 9.617 6.511 -12.068 1.00 97.50 103 SER A O 1
ATOM 786 N N . VAL A 1 104 ? 11.065 5.243 -10.934 1.00 96.38 104 VAL A N 1
ATOM 787 C CA . VAL A 1 104 ? 10.960 6.017 -9.687 1.00 96.38 104 VAL A CA 1
ATOM 788 C C . VAL A 1 104 ? 11.460 7.464 -9.845 1.00 96.38 104 VAL A C 1
ATOM 790 O O . VAL A 1 104 ? 11.084 8.346 -9.072 1.00 96.38 104 VAL A O 1
ATOM 793 N N . ILE A 1 105 ? 12.300 7.729 -10.852 1.00 97.69 105 ILE A N 1
ATOM 794 C CA . ILE A 1 105 ? 12.828 9.056 -11.202 1.00 97.69 105 ILE A CA 1
ATOM 795 C C . ILE A 1 105 ? 12.012 9.688 -12.336 1.00 97.69 105 ILE A C 1
ATOM 797 O O . ILE A 1 105 ? 11.733 10.888 -12.294 1.00 97.69 105 ILE A O 1
ATOM 801 N N . TYR A 1 106 ? 11.662 8.908 -13.362 1.00 97.38 106 TYR A N 1
ATOM 802 C CA . TYR A 1 106 ? 11.138 9.428 -14.631 1.00 97.38 106 TYR A CA 1
ATOM 803 C C . TYR A 1 106 ? 9.624 9.265 -14.818 1.00 97.38 106 TYR A C 1
ATOM 805 O O . TYR A 1 106 ? 9.060 9.894 -15.714 1.00 97.38 106 TYR A O 1
ATOM 813 N N . GLY A 1 107 ? 8.964 8.482 -13.968 1.00 95.38 107 GLY A N 1
ATOM 814 C CA . GLY A 1 107 ? 7.572 8.074 -14.133 1.00 95.38 107 GLY A CA 1
ATOM 815 C C . GLY A 1 107 ? 7.423 6.778 -14.934 1.00 95.38 107 GLY A C 1
ATOM 816 O O . GLY A 1 107 ? 8.372 6.294 -15.551 1.00 95.38 107 GLY A O 1
ATOM 817 N N . SER A 1 108 ? 6.213 6.220 -14.893 1.00 94.94 108 SER A N 1
ATOM 818 C CA . SER A 1 108 ? 5.804 4.986 -15.581 1.00 94.94 108 SER A CA 1
ATOM 819 C C . SER A 1 108 ? 4.783 5.246 -16.676 1.00 94.94 108 SER A C 1
ATOM 821 O O . SER A 1 108 ? 3.968 6.182 -16.504 1.00 94.94 108 SER A O 1
#

Foldseek 3Di:
DVPDDPVVVVVVVVVCLQAFDFDFDDPPVRHRAFQQVVQHGDDPVRHDPQWDWDACVPPPPCVVVVHGTDTDGHTDFDQDPDPPSDDDPGDTDGLFHRDNPCCSPVND